Protein AF-A0A328YQZ5-F1 (afdb_monomer)

Solvent-accessible surface area (backbone atoms only — not comparable to full-atom values): 7009 Å² total; per-residue (Å²): 115,68,71,62,52,53,52,50,53,52,54,51,49,52,54,51,31,54,48,53,46,49,50,40,70,73,38,99,55,93,64,64,61,44,72,32,61,34,32,66,46,30,35,51,40,53,74,72,64,51,73,27,32,31,34,42,49,56,54,34,19,50,75,72,74,40,57,75,71,78,66,54,48,69,66,59,53,47,54,39,48,48,43,23,50,78,44,43,94,52,30,73,49,68,57,58,85,86,39,90,65,57,72,68,66,60,56,54,74,77,45,101,80,65,93,59,88,78,78,130

Nearest PDB structures (foldseek):
  1m1b-assembly1_A  TM=9.865E-01  e=1.626E-09  Mytilus edulis
  1s2v-assembly1_A  TM=9.873E-01  e=1.840E-09  Mytilus edulis
  1s2v-assembly1_B  TM=9.874E-01  e=2.215E-09  Mytilus edulis
  1s2v-assembly1_D  TM=9.863E-01  e=4.108E-09  Mytilus edulis
  1s2u-assembly1_A  TM=9.860E-01  e=5.596E-09  Mytilus edulis

Mean predicted aligned error: 7.91 Å

pLDDT: mean 83.71, std 20.95, range [24.44, 98.56]

Organism: NCBI:txid78229

Structure (mmCIF, N/CA/C/O backbone):
data_AF-A0A328YQZ5-F1
#
_entry.id   AF-A0A328YQZ5-F1
#
loop_
_atom_site.group_PDB
_atom_site.id
_atom_site.type_symbol
_atom_site.label_atom_id
_atom_site.label_alt_id
_atom_site.label_comp_id
_atom_site.label_asym_id
_atom_site.label_entity_id
_atom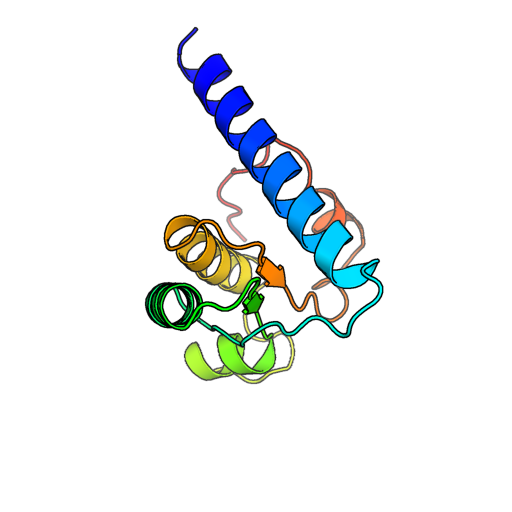_site.label_seq_id
_atom_site.pdbx_PDB_ins_code
_atom_site.Cartn_x
_atom_site.Cartn_y
_atom_site.Cartn_z
_atom_site.occupancy
_atom_site.B_iso_or_equiv
_atom_site.auth_seq_id
_atom_site.auth_comp_id
_atom_site.auth_asym_id
_atom_site.auth_atom_id
_atom_site.pdbx_PDB_model_num
ATOM 1 N N . MET A 1 1 ? -19.096 20.264 -17.449 1.00 63.31 1 MET A N 1
ATOM 2 C CA . MET A 1 1 ? -19.675 20.301 -16.087 1.00 63.31 1 MET A CA 1
ATOM 3 C C . MET A 1 1 ? -19.490 18.964 -15.360 1.00 63.31 1 ME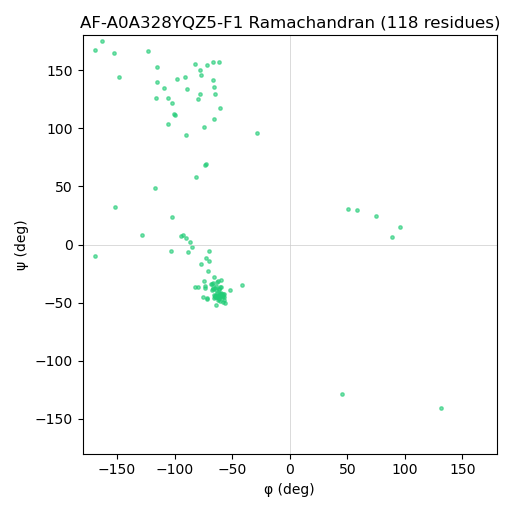T A C 1
ATOM 5 O O . MET A 1 1 ? -18.968 18.987 -14.258 1.00 63.31 1 MET A O 1
ATOM 9 N N . THR A 1 2 ? -19.781 17.812 -15.982 1.00 74.19 2 THR A N 1
ATOM 10 C CA . THR A 1 2 ? -19.610 16.455 -15.402 1.00 74.19 2 THR A CA 1
ATOM 11 C C . THR A 1 2 ? -18.184 16.122 -14.935 1.00 74.19 2 THR A C 1
ATOM 13 O O . THR A 1 2 ? -17.998 15.743 -13.786 1.00 74.19 2 THR A O 1
ATOM 16 N N . LEU A 1 3 ? -17.163 16.385 -15.761 1.00 73.75 3 LEU A N 1
ATOM 17 C CA . LEU A 1 3 ? -15.755 16.097 -15.422 1.00 73.75 3 LEU A CA 1
ATOM 18 C C . LEU A 1 3 ? -15.248 16.831 -14.168 1.00 73.75 3 LEU A C 1
ATOM 20 O O . LEU A 1 3 ? -14.371 16.343 -13.462 1.00 73.75 3 LEU A O 1
ATOM 24 N N . ALA A 1 4 ? -15.787 18.021 -13.885 1.00 74.69 4 ALA A N 1
ATOM 25 C CA . ALA A 1 4 ? -15.412 18.783 -12.696 1.00 74.69 4 ALA A CA 1
ATOM 26 C C . ALA A 1 4 ? -16.024 18.186 -11.417 1.00 74.69 4 ALA A C 1
ATOM 28 O O . ALA A 1 4 ? -15.418 18.265 -10.353 1.00 74.69 4 ALA A O 1
ATOM 29 N N . ILE A 1 5 ? -17.206 17.569 -11.525 1.00 77.06 5 ILE A N 1
ATOM 30 C CA . ILE A 1 5 ? -17.881 16.899 -10.408 1.00 77.06 5 ILE A CA 1
ATOM 31 C C . ILE A 1 5 ? -17.141 15.606 -10.051 1.00 77.06 5 ILE A C 1
ATOM 33 O O . ILE A 1 5 ? -16.847 15.388 -8.880 1.00 77.06 5 ILE A O 1
ATOM 37 N N . GLU A 1 6 ? -16.775 14.795 -11.047 1.00 75.69 6 GLU A N 1
ATOM 38 C CA . GLU A 1 6 ? -16.014 13.552 -10.842 1.00 75.69 6 GLU A CA 1
ATOM 39 C C . GLU A 1 6 ? -14.643 13.817 -10.213 1.00 75.69 6 GLU A C 1
ATOM 41 O O . GLU A 1 6 ? -14.279 13.172 -9.232 1.00 75.69 6 GLU A O 1
ATOM 46 N N . ARG A 1 7 ? -13.917 14.834 -10.698 1.00 75.62 7 ARG A N 1
ATOM 47 C CA . ARG A 1 7 ? -12.648 15.262 -10.087 1.00 75.62 7 ARG A CA 1
ATOM 48 C C . ARG A 1 7 ? -12.812 15.664 -8.622 1.00 75.62 7 ARG A C 1
ATOM 50 O O . ARG A 1 7 ? -11.993 15.284 -7.795 1.00 75.62 7 ARG A O 1
ATOM 57 N N . ASN A 1 8 ? -13.873 16.398 -8.291 1.00 81.69 8 ASN A N 1
ATOM 58 C CA . ASN A 1 8 ? -14.149 16.808 -6.912 1.00 81.69 8 ASN A CA 1
ATOM 59 C C . ASN A 1 8 ? -14.492 15.599 -6.022 1.00 81.69 8 ASN A C 1
ATOM 61 O O . ASN A 1 8 ? -14.046 15.524 -4.881 1.00 81.69 8 ASN A O 1
ATOM 65 N N . ALA A 1 9 ? -15.239 14.625 -6.546 1.00 80.38 9 ALA A N 1
ATOM 66 C CA . ALA A 1 9 ? -15.570 13.398 -5.825 1.00 80.38 9 ALA A CA 1
ATOM 67 C C . ALA A 1 9 ? -14.328 12.537 -5.527 1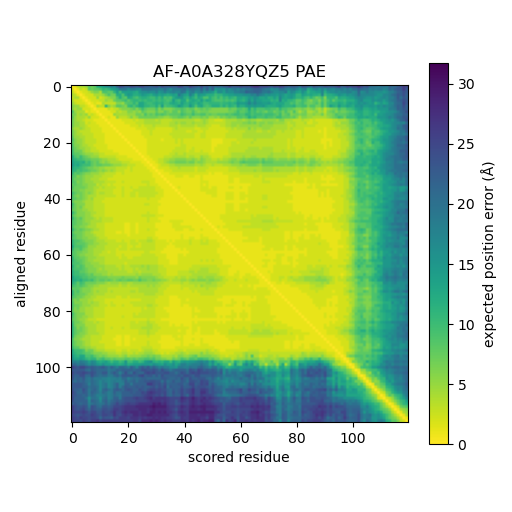.00 80.38 9 ALA A C 1
ATOM 69 O O . ALA A 1 9 ? -14.173 12.084 -4.393 1.00 80.38 9 ALA A O 1
ATOM 70 N N . LEU A 1 10 ? -13.429 12.364 -6.502 1.00 77.50 10 LEU A N 1
ATOM 71 C CA . LEU A 1 10 ? -12.155 11.655 -6.320 1.00 77.50 10 LEU A CA 1
ATOM 72 C C . LEU A 1 10 ? -11.257 12.361 -5.303 1.00 77.50 10 LEU A C 1
ATOM 74 O O . LEU A 1 10 ? -10.812 11.747 -4.341 1.00 77.50 10 LEU A O 1
ATOM 78 N N . GLN A 1 11 ? -11.092 13.676 -5.438 1.00 81.50 11 GLN A N 1
ATOM 79 C CA . GLN A 1 11 ? -10.259 14.448 -4.520 1.00 81.50 11 GLN A CA 1
ATOM 80 C C . GLN A 1 11 ? -10.782 14.383 -3.072 1.00 81.50 11 GLN A C 1
ATOM 82 O O . GLN A 1 11 ? -10.007 14.211 -2.134 1.00 81.50 11 GLN A O 1
ATOM 87 N N . ARG A 1 12 ? -12.110 14.411 -2.881 1.00 86.88 12 ARG A N 1
ATOM 88 C CA . ARG A 1 12 ? -12.734 14.187 -1.566 1.00 86.88 12 ARG A CA 1
ATOM 89 C C . ARG A 1 12 ? -12.499 12.778 -1.027 1.00 86.88 12 ARG A C 1
ATOM 91 O O . ARG A 1 12 ? -12.306 12.621 0.177 1.00 86.88 12 ARG A O 1
ATOM 98 N N . ARG A 1 13 ? -12.542 11.747 -1.877 1.00 88.06 13 ARG A N 1
ATOM 99 C CA . ARG A 1 13 ? -12.238 10.365 -1.473 1.00 88.06 13 ARG A CA 1
ATOM 100 C C . ARG A 1 13 ? -10.807 10.275 -0.952 1.00 88.06 13 ARG A C 1
ATOM 102 O O . ARG A 1 13 ? -10.613 9.770 0.153 1.00 88.06 13 ARG A O 1
ATOM 109 N N . ASP A 1 14 ? -9.843 10.815 -1.688 1.00 88.00 14 ASP A N 1
ATOM 110 C CA . ASP A 1 14 ? -8.425 10.768 -1.320 1.00 88.00 14 ASP A CA 1
ATOM 111 C C . ASP A 1 14 ? -8.164 11.489 0.008 1.00 88.00 14 ASP A C 1
ATOM 113 O O . ASP A 1 14 ? -7.478 10.962 0.886 1.00 88.00 14 ASP A O 1
ATOM 117 N N . GLU A 1 15 ? -8.790 12.649 0.223 1.00 90.44 15 GLU A N 1
ATOM 118 C CA . GLU A 1 15 ? -8.730 13.378 1.496 1.00 90.44 15 GLU A CA 1
ATOM 119 C C . GLU A 1 15 ? -9.273 12.549 2.671 1.00 90.44 15 GLU A C 1
ATOM 121 O O . GLU A 1 15 ? -8.662 12.514 3.748 1.00 90.44 15 GLU A O 1
ATOM 126 N N . VAL A 1 16 ? -10.393 11.846 2.469 1.00 93.88 16 VAL A N 1
ATOM 127 C CA . VAL A 1 16 ? -10.992 10.958 3.475 1.00 93.88 16 VAL A CA 1
ATOM 128 C C . VAL A 1 16 ? -10.079 9.769 3.771 1.00 93.88 16 VAL A C 1
ATOM 130 O O . VAL A 1 16 ? -9.858 9.456 4.943 1.00 93.88 16 VAL A O 1
ATOM 133 N N . LEU A 1 17 ? -9.522 9.115 2.750 1.00 93.50 17 LEU A N 1
ATOM 134 C CA . LEU A 1 17 ? -8.608 7.981 2.925 1.00 93.50 17 LEU A CA 1
ATOM 135 C C . LEU A 1 17 ? -7.321 8.409 3.638 1.00 93.50 17 LEU A C 1
ATOM 137 O O . LEU A 1 17 ? -6.924 7.782 4.621 1.00 93.50 17 LEU A O 1
ATOM 141 N N . ALA A 1 18 ? -6.726 9.531 3.237 1.00 93.44 18 ALA A N 1
ATOM 142 C CA . ALA A 1 18 ? -5.561 10.093 3.909 1.00 93.44 18 ALA A CA 1
ATOM 143 C C . ALA A 1 18 ? -5.864 10.450 5.376 1.00 93.44 18 ALA A C 1
ATOM 145 O O . ALA A 1 18 ? -5.021 10.259 6.253 1.00 93.44 18 ALA A O 1
ATOM 146 N N . SER A 1 19 ? -7.076 10.933 5.672 1.00 95.62 19 SER A N 1
ATOM 147 C CA . SER A 1 19 ? -7.519 11.198 7.045 1.00 95.62 19 SER A CA 1
ATOM 148 C C . SER A 1 19 ? -7.642 9.917 7.875 1.00 95.62 19 SER A C 1
ATOM 150 O O . SER A 1 19 ? -7.154 9.875 9.004 1.00 95.62 19 SER A O 1
ATOM 152 N N . LYS A 1 20 ? -8.210 8.842 7.307 1.00 95.50 20 LYS A N 1
ATOM 153 C CA . LYS A 1 20 ? -8.265 7.520 7.956 1.00 95.50 20 LYS A CA 1
ATOM 154 C C . LYS A 1 20 ? -6.865 7.001 8.282 1.00 95.50 20 LYS A C 1
ATOM 156 O O . LYS A 1 20 ? -6.640 6.543 9.397 1.00 95.50 20 LYS A O 1
ATOM 161 N N . LEU A 1 21 ? -5.920 7.114 7.346 1.00 95.81 21 LEU A N 1
ATOM 162 C CA . LEU A 1 21 ? -4.536 6.697 7.578 1.00 95.81 21 LEU A CA 1
ATOM 163 C C . LEU A 1 21 ? -3.873 7.516 8.691 1.00 95.81 21 LEU A C 1
ATOM 165 O O . LEU A 1 21 ? -3.269 6.945 9.594 1.00 95.81 21 LEU A O 1
ATOM 169 N N . ARG A 1 22 ? -4.035 8.846 8.677 1.00 95.62 22 ARG A N 1
ATOM 170 C CA . ARG A 1 22 ? -3.547 9.716 9.760 1.00 95.62 22 ARG A CA 1
ATOM 171 C C . ARG A 1 22 ? -4.121 9.310 11.114 1.00 95.62 22 ARG A C 1
ATOM 173 O O . ARG A 1 22 ? -3.375 9.240 12.082 1.00 95.62 22 ARG A O 1
ATOM 180 N N . ALA A 1 23 ? -5.412 8.992 11.179 1.00 95.69 23 ALA A N 1
ATOM 181 C CA . ALA A 1 23 ? -6.045 8.527 12.409 1.00 95.69 23 ALA A CA 1
ATOM 182 C C . ALA A 1 23 ? -5.481 7.179 12.897 1.00 95.69 23 ALA A C 1
ATOM 184 O O . ALA A 1 23 ? -5.335 6.996 14.102 1.00 95.69 23 ALA A O 1
ATOM 185 N N . LEU A 1 24 ? -5.130 6.260 11.988 1.00 95.06 24 LEU A N 1
ATOM 186 C CA . LEU A 1 24 ? -4.474 4.993 12.342 1.00 95.06 24 LEU A CA 1
ATOM 187 C C . LEU A 1 24 ? -3.057 5.203 12.889 1.00 95.06 24 LEU A C 1
ATOM 189 O O . LEU A 1 24 ? -2.669 4.519 13.829 1.00 95.06 24 LEU A O 1
ATOM 193 N N . ILE A 1 25 ? -2.296 6.142 12.320 1.00 94.94 25 ILE A N 1
ATOM 194 C CA . ILE A 1 25 ? -0.910 6.426 12.727 1.00 94.94 25 ILE A CA 1
ATOM 195 C C . ILE A 1 25 ? -0.861 7.206 14.045 1.00 94.94 25 ILE A C 1
ATOM 197 O O . ILE A 1 25 ? -0.059 6.900 14.920 1.00 94.94 25 ILE A O 1
ATOM 201 N N . SER A 1 26 ? -1.698 8.234 14.189 1.00 95.88 26 SER A N 1
ATOM 202 C CA . SER A 1 26 ? -1.734 9.101 15.375 1.00 95.88 26 SER A CA 1
ATOM 203 C C . SER A 1 26 ? -2.640 8.568 16.489 1.00 95.88 26 SER A C 1
ATOM 205 O O . SER A 1 26 ? -2.821 9.238 17.507 1.00 95.88 26 SER A O 1
ATOM 207 N N . GLY A 1 27 ? -3.249 7.399 16.288 1.00 94.25 27 GLY A N 1
ATOM 208 C CA . GLY A 1 27 ? -4.138 6.774 17.253 1.00 94.25 27 GLY A CA 1
ATOM 209 C C . GLY A 1 27 ? -3.406 6.336 18.529 1.00 94.25 27 GLY A C 1
ATOM 210 O O . GLY A 1 27 ? -2.201 6.096 18.516 1.00 94.25 27 GLY A O 1
ATOM 211 N N . PRO A 1 28 ? -4.129 6.188 19.652 1.00 94.06 28 PRO A N 1
ATOM 212 C CA . PRO A 1 28 ? -3.536 5.780 20.928 1.00 94.06 28 PRO A CA 1
ATOM 213 C C . PRO A 1 28 ? -3.136 4.295 20.974 1.00 94.06 28 PRO A C 1
ATOM 215 O O . PRO A 1 28 ? -2.478 3.867 21.918 1.00 94.06 28 PRO A O 1
ATOM 218 N N . GLN A 1 29 ? -3.574 3.498 19.997 1.00 94.69 29 GLN A N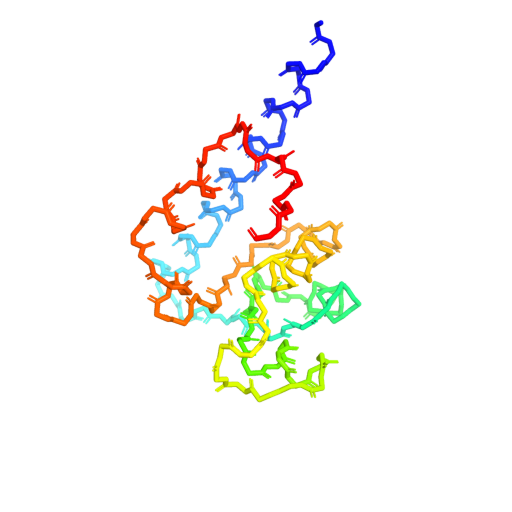 1
ATOM 219 C CA . GLN A 1 29 ? -3.315 2.063 19.901 1.00 94.69 29 GLN A CA 1
ATOM 220 C C . GLN A 1 29 ? -2.465 1.769 18.667 1.00 94.69 29 GLN A C 1
ATOM 222 O O . GLN A 1 29 ? -2.551 2.478 17.667 1.00 94.69 29 GLN A O 1
ATOM 227 N N . THR A 1 30 ? -1.688 0.687 18.718 1.00 94.75 30 THR A N 1
ATOM 228 C CA . THR A 1 30 ? -0.926 0.206 17.563 1.00 94.75 30 THR A CA 1
ATOM 229 C C . THR A 1 30 ? -1.868 -0.152 16.412 1.00 94.75 30 THR A C 1
ATOM 231 O O . THR A 1 30 ? -2.696 -1.054 16.533 1.00 94.75 30 THR A O 1
ATOM 234 N N . GLY A 1 31 ? -1.737 0.561 15.293 1.00 93.00 31 GLY A N 1
ATOM 235 C CA . GLY A 1 31 ? -2.430 0.241 14.050 1.00 93.00 31 GLY A CA 1
ATOM 236 C C . GLY A 1 31 ? -1.770 -0.928 13.318 1.00 93.00 31 GLY A C 1
ATOM 237 O O . GLY A 1 31 ? -0.550 -1.069 13.330 1.00 93.00 31 GLY A O 1
ATOM 238 N N . PHE A 1 32 ? -2.584 -1.742 12.645 1.00 95.88 32 PHE A N 1
ATOM 239 C CA . PHE A 1 32 ? -2.117 -2.837 11.797 1.00 95.88 32 PHE A CA 1
ATOM 240 C C . PHE A 1 32 ? -2.506 -2.570 10.345 1.00 95.88 32 PHE A C 1
ATOM 242 O O . PHE A 1 32 ? -3.681 -2.347 10.040 1.00 95.88 32 PHE A O 1
ATOM 249 N N . LEU A 1 33 ? -1.512 -2.618 9.463 1.00 97.31 33 LEU A N 1
ATOM 250 C CA . LEU A 1 33 ? -1.692 -2.632 8.017 1.00 97.31 33 LEU A CA 1
ATOM 251 C C . LEU A 1 33 ? -1.333 -4.029 7.521 1.00 97.31 33 LEU A C 1
ATOM 253 O O . LEU A 1 33 ? -0.323 -4.586 7.950 1.00 97.31 33 LEU A O 1
ATOM 257 N N . MET A 1 34 ? -2.161 -4.593 6.647 1.00 98.19 34 MET A N 1
ATOM 258 C CA . MET A 1 34 ? -1.861 -5.877 6.017 1.00 98.19 34 MET A CA 1
ATOM 259 C C . MET A 1 34 ? -1.275 -5.645 4.631 1.00 98.19 34 MET A C 1
ATOM 261 O O . MET A 1 34 ? -1.683 -4.724 3.921 1.00 98.19 34 MET A O 1
ATOM 265 N N . GLU A 1 35 ? -0.305 -6.474 4.271 1.00 97.94 35 GLU A N 1
ATOM 266 C CA . GLU A 1 35 ? 0.343 -6.415 2.969 1.00 97.94 35 GLU A CA 1
ATOM 267 C C . GLU A 1 35 ? -0.632 -6.795 1.844 1.00 97.94 35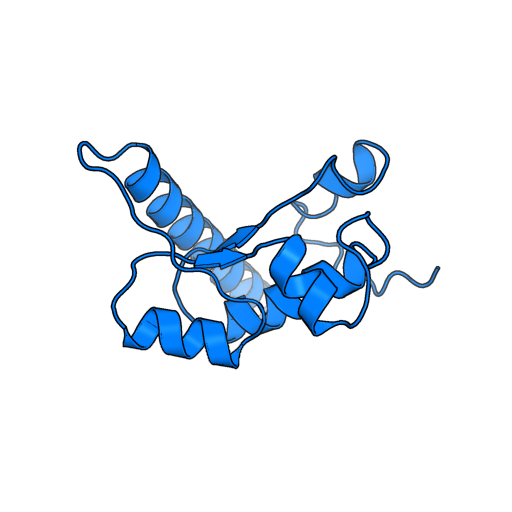 GLU A C 1
ATOM 269 O O . GLU A 1 35 ? -1.477 -7.679 2.004 1.00 97.94 35 GLU A O 1
ATOM 274 N N . ALA A 1 36 ? -0.521 -6.099 0.714 1.00 98.38 36 ALA A N 1
ATOM 275 C CA . ALA A 1 36 ? -1.113 -6.507 -0.551 1.00 98.38 36 ALA A CA 1
ATOM 276 C C . ALA A 1 36 ? -0.241 -6.028 -1.724 1.00 98.38 36 ALA A C 1
ATOM 278 O O . ALA A 1 36 ? 0.299 -4.922 -1.698 1.00 98.38 36 ALA A O 1
ATOM 279 N N . HIS A 1 37 ? -0.177 -6.844 -2.776 1.00 97.69 37 HIS A N 1
ATOM 280 C CA . HIS A 1 37 ? 0.677 -6.644 -3.955 1.00 97.69 37 HIS A CA 1
ATOM 281 C C . HIS A 1 37 ? -0.102 -6.729 -5.282 1.00 97.69 37 HIS A C 1
ATOM 283 O O . HIS A 1 37 ? 0.491 -6.755 -6.355 1.00 97.69 37 HIS A O 1
ATOM 289 N N . ASN A 1 38 ? -1.438 -6.802 -5.229 1.00 97.81 38 ASN A N 1
ATOM 290 C CA . ASN A 1 38 ? -2.358 -6.636 -6.359 1.00 97.81 38 ASN A CA 1
ATOM 291 C C . ASN A 1 38 ? -3.803 -6.373 -5.873 1.00 97.81 38 ASN A C 1
ATOM 293 O O . ASN A 1 38 ? -4.105 -6.434 -4.676 1.00 97.81 38 ASN A O 1
ATOM 297 N N . GLY A 1 39 ? -4.723 -6.104 -6.808 1.00 97.75 39 GLY A N 1
ATOM 298 C CA . GLY A 1 39 ? -6.131 -5.824 -6.493 1.00 97.75 39 GLY A CA 1
ATOM 299 C C . GLY A 1 39 ? -6.882 -6.975 -5.808 1.00 97.75 39 GLY A C 1
ATOM 300 O O . GLY A 1 39 ? -7.756 -6.739 -4.976 1.00 97.75 39 GLY A O 1
ATOM 301 N N . LEU A 1 40 ? -6.527 -8.233 -6.090 1.00 98.25 40 LEU A N 1
ATOM 302 C CA . LEU A 1 40 ? -7.164 -9.377 -5.433 1.00 98.25 40 LEU A CA 1
ATOM 303 C C . LEU A 1 40 ? -6.719 -9.492 -3.971 1.00 98.25 40 LEU A C 1
ATOM 305 O O . LEU A 1 40 ? -7.563 -9.621 -3.086 1.00 98.25 40 LEU A O 1
ATOM 309 N N . SER A 1 41 ? -5.416 -9.391 -3.696 1.00 98.31 41 SER A N 1
ATOM 310 C CA . SER A 1 41 ? -4.913 -9.388 -2.320 1.00 98.31 41 SER A CA 1
ATOM 311 C C . SER A 1 41 ? -5.472 -8.203 -1.532 1.00 98.31 41 SER A C 1
ATOM 313 O O . SER A 1 41 ? -5.861 -8.373 -0.384 1.00 98.31 41 SER A O 1
ATOM 315 N N . ALA A 1 42 ? -5.616 -7.026 -2.151 1.00 98.50 42 ALA A N 1
ATOM 316 C CA . ALA A 1 42 ? -6.225 -5.864 -1.504 1.00 98.50 42 ALA A CA 1
ATOM 317 C C . ALA A 1 42 ? -7.691 -6.120 -1.103 1.00 98.50 42 ALA A C 1
ATOM 319 O O . ALA A 1 42 ? -8.074 -5.841 0.036 1.00 98.50 42 ALA A O 1
ATOM 320 N N . ARG A 1 43 ? -8.503 -6.726 -1.984 1.00 98.44 43 ARG A N 1
ATOM 321 C CA . ARG A 1 43 ? -9.872 -7.164 -1.643 1.00 98.44 43 ARG A CA 1
ATOM 322 C C . ARG A 1 43 ? -9.888 -8.122 -0.455 1.00 98.44 43 ARG A C 1
ATOM 324 O O . ARG A 1 43 ? -10.668 -7.909 0.469 1.00 98.44 43 ARG A O 1
ATOM 331 N N . ILE A 1 44 ? -8.990 -9.107 -0.440 1.00 98.56 44 ILE A N 1
ATOM 332 C CA . ILE A 1 44 ? -8.861 -10.060 0.673 1.00 98.56 44 ILE A CA 1
ATOM 333 C C . ILE A 1 44 ? -8.525 -9.330 1.980 1.00 98.56 44 ILE A C 1
ATOM 335 O O . ILE A 1 44 ? -9.126 -9.620 3.012 1.00 98.56 44 ILE A O 1
ATOM 339 N N . VAL A 1 45 ? -7.621 -8.346 1.952 1.00 98.50 45 VAL A N 1
ATOM 340 C CA . VAL A 1 45 ? -7.296 -7.520 3.127 1.00 98.50 45 VAL A CA 1
ATOM 341 C C . VAL A 1 45 ? -8.535 -6.801 3.670 1.00 98.50 45 VAL A C 1
ATOM 343 O O . VAL A 1 45 ? -8.762 -6.792 4.884 1.00 98.50 45 VAL A O 1
ATOM 346 N N . ALA A 1 46 ? -9.350 -6.222 2.786 1.00 98.12 46 ALA A N 1
ATOM 347 C CA . ALA A 1 46 ? -10.586 -5.550 3.174 1.00 98.12 46 ALA A CA 1
ATOM 348 C C . ALA A 1 46 ? -11.615 -6.516 3.777 1.00 98.12 46 ALA A C 1
ATOM 350 O O . ALA A 1 46 ? -12.192 -6.217 4.824 1.00 98.12 46 ALA A O 1
ATOM 351 N N . GLU A 1 47 ? -11.808 -7.685 3.167 1.00 98.38 47 GLU A N 1
ATOM 352 C CA . GLU A 1 47 ? -12.722 -8.725 3.658 1.00 98.38 47 GLU A CA 1
ATOM 353 C C . GLU A 1 47 ? -12.262 -9.330 4.990 1.00 98.38 47 GLU A C 1
ATOM 355 O O . GLU A 1 47 ? -13.085 -9.618 5.857 1.00 98.38 47 GLU A O 1
ATOM 360 N N . ALA A 1 48 ? -10.949 -9.434 5.208 1.00 98.31 48 ALA A N 1
ATOM 361 C CA . ALA A 1 48 ? -10.358 -9.847 6.480 1.00 98.31 48 ALA A CA 1
ATOM 362 C C . ALA A 1 48 ? -10.516 -8.795 7.600 1.00 98.31 48 ALA A C 1
ATOM 364 O O . ALA A 1 48 ? -10.181 -9.060 8.755 1.00 98.31 48 ALA A O 1
ATOM 365 N N . GLY A 1 49 ? -11.041 -7.604 7.292 1.00 97.75 49 GLY A N 1
ATOM 366 C CA . GLY A 1 49 ? -11.429 -6.594 8.278 1.00 97.75 49 GLY A CA 1
ATOM 367 C C . GLY A 1 49 ? -10.327 -5.615 8.690 1.00 97.75 49 GLY A C 1
ATOM 368 O O . GLY A 1 49 ? -10.568 -4.784 9.582 1.00 97.75 49 GLY A O 1
ATOM 369 N N . PHE A 1 50 ? -9.159 -5.659 8.039 1.00 98.25 50 PHE A N 1
ATOM 370 C CA . PHE A 1 50 ? -8.075 -4.696 8.252 1.00 98.25 50 PHE A CA 1
ATOM 371 C C . PHE A 1 50 ? -8.510 -3.272 7.907 1.00 98.25 50 PHE A C 1
ATOM 373 O O . PHE A 1 50 ? -9.469 -3.034 7.172 1.00 98.25 50 PHE A O 1
ATOM 380 N N . LYS A 1 51 ? -7.810 -2.295 8.491 1.00 97.38 51 LYS A N 1
ATOM 381 C CA . LYS A 1 51 ? -8.166 -0.872 8.369 1.00 97.38 51 LYS A CA 1
ATOM 382 C C . LYS A 1 51 ? -7.291 -0.100 7.392 1.00 97.38 51 LYS A C 1
ATOM 384 O O . LYS A 1 51 ? -7.598 1.052 7.107 1.00 97.38 51 LYS A O 1
ATOM 389 N N . GLY A 1 52 ? -6.257 -0.734 6.855 1.00 97.38 52 GLY A N 1
ATOM 390 C CA . GLY A 1 52 ? -5.404 -0.170 5.825 1.00 97.38 52 GLY A CA 1
ATOM 391 C C . GLY A 1 52 ? -4.477 -1.225 5.238 1.00 97.38 52 GLY A C 1
ATOM 392 O O . GLY A 1 52 ? -4.350 -2.332 5.770 1.00 9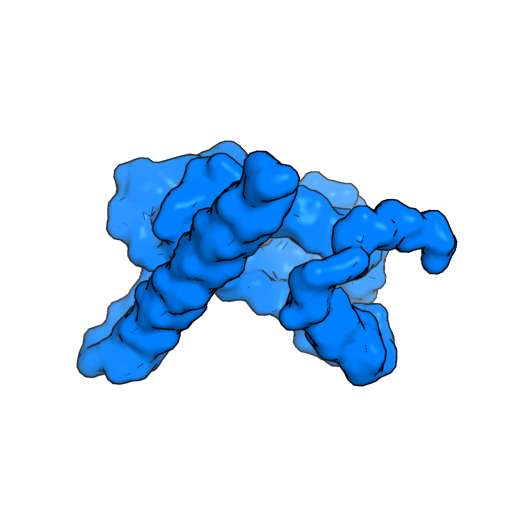7.38 52 GLY A O 1
ATOM 393 N N . ILE A 1 53 ? -3.858 -0.856 4.127 1.00 98.50 53 ILE A N 1
ATOM 394 C CA . ILE A 1 53 ? -3.003 -1.720 3.324 1.00 98.50 53 ILE A CA 1
ATOM 395 C C . ILE A 1 53 ? -1.573 -1.183 3.353 1.00 98.50 53 ILE A C 1
ATOM 397 O O . ILE A 1 53 ? -1.357 0.025 3.257 1.00 98.50 53 ILE A O 1
ATOM 401 N N . TRP A 1 54 ? -0.607 -2.090 3.453 1.00 98.06 54 TRP A N 1
ATOM 402 C CA . TRP A 1 54 ? 0.801 -1.830 3.177 1.00 98.06 54 TRP A CA 1
ATOM 403 C C . TRP A 1 54 ? 1.134 -2.349 1.774 1.00 98.06 54 TRP A C 1
ATOM 405 O O . TRP A 1 54 ? 1.102 -3.553 1.532 1.00 98.06 54 TRP A O 1
ATOM 415 N N . ALA A 1 55 ? 1.421 -1.450 0.837 1.00 97.44 55 ALA A N 1
ATOM 416 C CA . ALA A 1 55 ? 1.867 -1.812 -0.503 1.00 97.44 55 ALA A CA 1
ATOM 417 C C . ALA A 1 55 ? 3.398 -1.909 -0.498 1.00 97.44 55 ALA A C 1
ATOM 419 O O . ALA A 1 55 ? 4.094 -0.902 -0.603 1.00 97.44 55 ALA A O 1
ATOM 420 N N . SER A 1 56 ? 3.906 -3.126 -0.303 1.00 96.38 56 SER A N 1
ATOM 421 C CA . SER A 1 56 ? 5.333 -3.416 -0.133 1.00 96.38 56 SER A CA 1
ATOM 422 C C . SER A 1 56 ? 6.088 -3.409 -1.465 1.00 96.38 56 SER A C 1
ATOM 424 O O . SER A 1 56 ? 5.705 -4.148 -2.375 1.00 96.38 56 SER A O 1
ATOM 426 N N . GLY A 1 57 ? 7.210 -2.682 -1.549 1.00 94.50 57 GLY A N 1
ATOM 427 C CA . GLY A 1 57 ? 8.092 -2.682 -2.726 1.00 94.50 57 GLY A CA 1
ATOM 428 C C . GLY A 1 57 ? 8.627 -4.081 -3.037 1.00 94.50 57 GLY A C 1
ATOM 429 O O . GLY A 1 57 ? 8.515 -4.558 -4.169 1.00 94.50 57 GLY A O 1
ATOM 430 N N . LEU A 1 58 ? 9.050 -4.809 -1.999 1.00 96.44 58 LEU A N 1
ATOM 431 C CA . LEU A 1 58 ? 9.467 -6.210 -2.089 1.00 96.44 58 LEU A CA 1
ATOM 432 C C . LEU A 1 58 ? 8.394 -7.127 -2.689 1.00 96.44 58 LEU A C 1
ATOM 434 O O . LEU A 1 58 ? 8.677 -7.913 -3.590 1.00 96.44 58 LEU A O 1
ATOM 438 N N . SER A 1 59 ? 7.160 -7.062 -2.188 1.00 97.75 59 SER A N 1
ATOM 439 C CA . SER A 1 59 ? 6.107 -7.994 -2.623 1.00 97.75 59 SER A CA 1
ATOM 440 C C . SER A 1 59 ? 5.609 -7.659 -4.029 1.00 97.75 59 SER A C 1
ATOM 442 O O . SER A 1 59 ? 5.387 -8.558 -4.843 1.00 97.75 59 SER A O 1
ATOM 444 N N . ILE A 1 60 ? 5.510 -6.367 -4.353 1.00 97.19 60 ILE A N 1
ATOM 445 C CA . ILE A 1 60 ? 5.166 -5.896 -5.697 1.00 97.19 60 ILE A CA 1
ATOM 446 C C . ILE A 1 60 ? 6.255 -6.305 -6.696 1.00 97.19 60 ILE A C 1
ATOM 448 O O . ILE A 1 60 ? 5.938 -6.951 -7.695 1.00 97.19 60 ILE A O 1
ATOM 452 N N . SER A 1 61 ? 7.529 -6.009 -6.425 1.00 96.25 61 SER A N 1
ATOM 453 C CA . SER A 1 61 ? 8.646 -6.373 -7.312 1.00 96.25 61 SER A CA 1
ATOM 454 C C . SER A 1 61 ? 8.744 -7.886 -7.526 1.00 96.25 61 SER A C 1
ATOM 456 O O . SER A 1 61 ? 8.824 -8.337 -8.672 1.00 96.25 61 SER A O 1
ATOM 458 N N . ALA A 1 62 ? 8.610 -8.678 -6.459 1.00 97.56 62 ALA A N 1
ATOM 459 C CA . ALA A 1 62 ? 8.575 -10.134 -6.546 1.00 97.56 62 ALA A CA 1
ATOM 460 C C . ALA A 1 62 ? 7.409 -10.635 -7.415 1.00 97.56 62 ALA A C 1
ATOM 462 O O . ALA A 1 62 ? 7.604 -11.525 -8.245 1.00 97.56 62 ALA A O 1
ATOM 463 N N . SER A 1 63 ? 6.215 -10.043 -7.285 1.00 97.44 63 SER A N 1
ATOM 464 C CA . SER A 1 63 ? 5.053 -10.401 -8.113 1.00 97.44 63 SER A CA 1
ATOM 465 C C . SER A 1 63 ? 5.241 -10.066 -9.599 1.00 97.44 63 SER A C 1
ATOM 467 O O . SER A 1 63 ? 4.695 -10.753 -10.461 1.00 97.44 63 SER A O 1
ATOM 469 N N . LEU A 1 64 ? 6.060 -9.052 -9.901 1.00 96.50 64 LEU A N 1
ATOM 470 C CA . LEU A 1 64 ? 6.449 -8.656 -11.256 1.00 96.50 64 LEU A CA 1
ATOM 471 C C . LEU A 1 64 ? 7.649 -9.455 -11.795 1.00 96.50 64 LEU A C 1
ATOM 473 O O . LEU A 1 64 ? 8.044 -9.263 -12.945 1.00 96.50 64 LEU A O 1
ATOM 477 N N . GLY A 1 65 ? 8.223 -10.359 -10.996 1.00 97.38 65 GLY A N 1
ATOM 478 C CA . GLY A 1 65 ? 9.352 -11.199 -11.394 1.00 97.38 65 GLY A CA 1
ATOM 479 C C . GLY A 1 65 ? 10.693 -10.465 -11.452 1.00 97.38 65 GLY A C 1
ATOM 480 O O . GLY A 1 65 ? 11.588 -10.899 -12.177 1.00 97.38 65 GLY A O 1
ATOM 481 N N . VAL A 1 66 ? 10.840 -9.365 -10.709 1.00 97.06 66 VAL A N 1
ATOM 482 C CA . VAL A 1 66 ? 12.069 -8.556 -10.645 1.00 97.06 66 VAL A CA 1
ATOM 483 C C . VAL A 1 66 ? 12.578 -8.433 -9.211 1.00 97.06 66 VAL A C 1
ATOM 485 O O . VAL A 1 66 ? 11.889 -8.789 -8.254 1.00 97.06 66 VAL A O 1
ATOM 488 N N . ARG A 1 67 ? 13.816 -7.961 -9.045 1.00 94.25 67 ARG A N 1
ATOM 489 C CA . ARG A 1 67 ? 14.412 -7.773 -7.717 1.00 94.25 67 ARG A CA 1
ATOM 490 C C . ARG A 1 67 ? 13.876 -6.510 -7.051 1.00 94.25 67 ARG A C 1
ATOM 492 O O . ARG A 1 67 ? 13.625 -5.503 -7.715 1.00 94.25 67 ARG A O 1
ATOM 499 N N . ASP A 1 68 ? 13.834 -6.545 -5.725 1.00 93.25 68 ASP A N 1
ATOM 500 C CA . ASP A 1 68 ? 1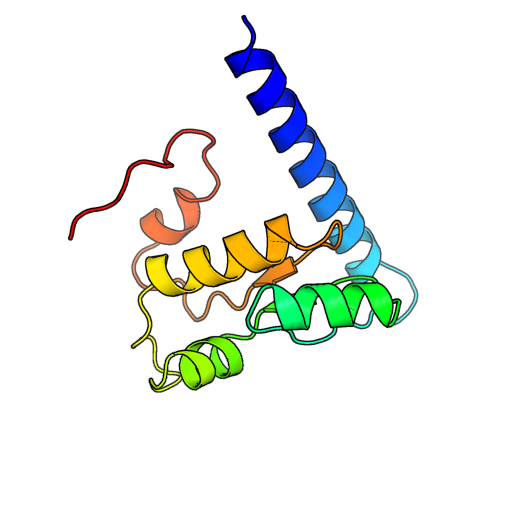3.581 -5.384 -4.871 1.00 93.25 68 ASP A CA 1
ATOM 501 C C . ASP A 1 68 ? 14.804 -4.449 -4.844 1.00 93.25 68 ASP A C 1
ATOM 503 O O . ASP A 1 68 ? 15.607 -4.428 -3.912 1.00 93.25 68 ASP A O 1
ATOM 507 N N . ALA A 1 69 ? 15.051 -3.801 -5.982 1.00 90.12 69 ALA A N 1
ATOM 508 C CA . ALA A 1 69 ? 16.238 -2.992 -6.247 1.00 90.12 69 ALA A CA 1
ATOM 509 C C . ALA A 1 69 ? 15.950 -1.865 -7.259 1.00 90.12 69 ALA A C 1
ATOM 511 O O . ALA A 1 69 ? 16.825 -1.502 -8.046 1.00 90.12 69 ALA A O 1
ATOM 512 N N . ASN A 1 70 ? 14.723 -1.326 -7.260 1.00 86.19 70 ASN A N 1
ATOM 513 C CA . ASN A 1 70 ? 14.224 -0.357 -8.251 1.00 86.19 70 ASN A CA 1
ATOM 514 C C . ASN A 1 70 ? 14.273 -0.861 -9.711 1.00 86.19 70 ASN A C 1
ATOM 516 O O . ASN A 1 70 ? 14.450 -0.075 -10.642 1.00 86.19 70 ASN A O 1
ATOM 520 N N . GLU A 1 71 ? 14.143 -2.174 -9.927 1.00 90.44 71 GLU A N 1
ATOM 521 C CA . GLU A 1 71 ? 14.030 -2.747 -11.277 1.00 90.44 71 GLU A CA 1
ATOM 522 C C . GLU A 1 71 ? 12.619 -2.608 -11.849 1.00 90.44 71 GLU A C 1
ATOM 524 O O . GLU A 1 71 ? 12.458 -2.355 -13.044 1.00 90.44 71 GLU A O 1
ATOM 529 N N . ALA A 1 72 ? 11.598 -2.743 -10.997 1.00 91.25 72 ALA A N 1
ATOM 530 C CA . ALA A 1 72 ? 10.263 -2.276 -11.330 1.00 91.25 72 ALA A CA 1
ATOM 531 C C . ALA A 1 72 ? 10.323 -0.752 -11.456 1.00 91.25 72 ALA A C 1
ATOM 533 O O . ALA A 1 72 ? 10.851 -0.070 -10.583 1.00 91.25 72 ALA A O 1
ATOM 534 N N . SER A 1 73 ? 9.816 -0.200 -12.552 1.00 90.25 73 SER A N 1
ATOM 535 C CA . SER A 1 73 ? 9.722 1.250 -12.694 1.00 90.25 73 SER A CA 1
ATOM 536 C C . SER A 1 73 ? 8.629 1.813 -11.788 1.00 90.25 73 SER A C 1
ATOM 538 O O . SER A 1 73 ? 7.628 1.154 -11.511 1.00 90.25 73 SER A O 1
ATOM 540 N N . TRP A 1 74 ? 8.765 3.085 -11.414 1.00 89.38 74 TRP A N 1
ATOM 541 C CA . TRP A 1 74 ? 7.748 3.794 -10.636 1.00 89.38 74 TRP A CA 1
ATOM 542 C C . TRP A 1 74 ? 6.344 3.706 -11.252 1.00 89.38 74 TRP A C 1
ATOM 544 O O . TRP A 1 74 ? 5.362 3.529 -10.540 1.00 89.38 74 TRP A O 1
ATOM 554 N N . THR A 1 75 ? 6.240 3.784 -12.583 1.00 90.38 75 THR A N 1
ATOM 555 C CA . THR A 1 75 ? 4.960 3.647 -13.290 1.00 90.38 75 THR A CA 1
ATOM 556 C C . THR A 1 75 ? 4.361 2.256 -13.113 1.00 90.38 75 THR A C 1
ATOM 558 O O . THR A 1 75 ? 3.178 2.163 -12.814 1.00 90.38 75 THR A O 1
ATOM 561 N N . GLN A 1 76 ? 5.161 1.190 -13.220 1.00 92.81 76 GLN A N 1
ATOM 562 C CA . GLN A 1 76 ? 4.677 -0.177 -12.990 1.00 92.81 76 GLN A CA 1
ATOM 563 C C . GLN A 1 76 ? 4.197 -0.366 -11.547 1.00 92.81 76 GLN A C 1
ATOM 565 O O . GLN A 1 76 ? 3.146 -0.960 -11.321 1.00 92.81 76 GLN A O 1
ATOM 570 N N . THR A 1 77 ? 4.928 0.179 -10.572 1.00 93.94 77 THR A N 1
ATOM 571 C CA . THR A 1 77 ? 4.511 0.155 -9.164 1.00 93.94 77 THR A CA 1
ATOM 572 C C . THR A 1 77 ? 3.189 0.903 -8.965 1.00 93.94 77 THR A C 1
ATOM 574 O O . THR A 1 77 ? 2.273 0.373 -8.339 1.00 93.94 77 THR A O 1
ATOM 577 N N . LEU A 1 78 ? 3.048 2.106 -9.533 1.00 93.06 78 LEU A N 1
ATOM 578 C CA . LEU A 1 78 ? 1.811 2.885 -9.437 1.00 93.06 78 LEU A CA 1
ATOM 579 C C . LEU A 1 78 ? 0.625 2.210 -10.129 1.00 93.06 78 LEU A C 1
ATOM 581 O O . LEU A 1 78 ? -0.466 2.261 -9.580 1.00 93.06 78 LEU A O 1
ATOM 585 N N . GLU A 1 79 ? 0.822 1.554 -11.273 1.00 94.56 79 GLU A N 1
ATOM 586 C CA . GLU A 1 79 ? -0.239 0.791 -11.946 1.00 94.56 79 GLU A CA 1
ATOM 587 C C . GLU A 1 79 ? -0.783 -0.317 -11.030 1.00 94.56 79 GLU A C 1
ATOM 589 O O . GLU A 1 79 ? -1.995 -0.473 -10.889 1.00 94.56 79 GLU A O 1
ATOM 594 N N . VAL A 1 80 ? 0.094 -1.051 -10.335 1.00 96.69 80 VAL A N 1
ATOM 595 C CA . VAL A 1 80 ? -0.324 -2.070 -9.354 1.00 96.69 80 VAL A CA 1
ATOM 596 C C . VAL A 1 80 ? -1.120 -1.441 -8.208 1.00 96.69 80 VAL A C 1
ATOM 598 O O . VAL A 1 80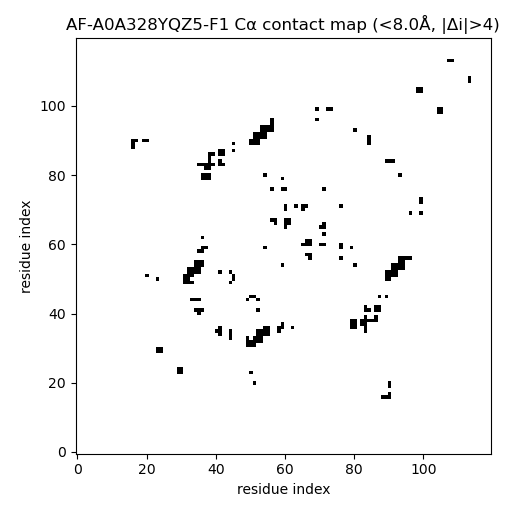 ? -2.180 -1.951 -7.835 1.00 96.69 80 VAL A O 1
ATOM 601 N N . VAL A 1 81 ? -0.638 -0.323 -7.665 1.00 96.19 81 VAL A N 1
ATOM 602 C CA . VAL A 1 81 ? -1.297 0.386 -6.559 1.00 96.19 81 VAL A CA 1
ATOM 603 C C . VAL A 1 81 ? -2.640 0.973 -6.990 1.00 96.19 81 VAL A C 1
ATOM 605 O O . VAL A 1 81 ? -3.593 0.903 -6.220 1.00 96.19 81 VAL A O 1
ATOM 608 N N . GLU A 1 82 ? -2.761 1.481 -8.216 1.00 94.81 82 GLU A N 1
ATOM 609 C CA . GLU A 1 82 ? -4.019 1.976 -8.781 1.00 94.81 82 GLU A CA 1
ATOM 610 C C . GLU A 1 82 ? -5.073 0.861 -8.774 1.00 94.81 82 GLU A C 1
ATOM 612 O O . GLU A 1 82 ? -6.138 1.027 -8.173 1.00 94.81 82 GLU A O 1
ATOM 617 N N . PHE A 1 83 ? -4.729 -0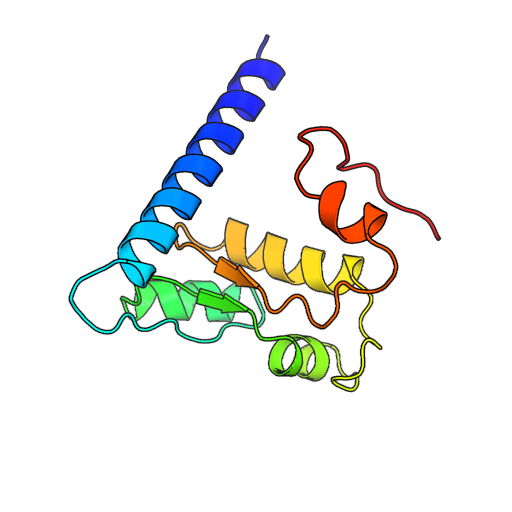.337 -9.267 1.00 96.69 83 PHE A N 1
ATOM 618 C CA . PHE A 1 83 ? -5.619 -1.502 -9.189 1.00 96.69 83 PHE A CA 1
ATOM 619 C C . PHE A 1 83 ? -5.985 -1.888 -7.750 1.00 96.69 83 PHE A C 1
ATOM 621 O O . PHE A 1 83 ? -7.118 -2.299 -7.488 1.00 96.69 83 PHE A O 1
ATOM 628 N N . MET A 1 84 ? -5.060 -1.757 -6.795 1.00 97.69 84 MET A N 1
ATOM 629 C CA . MET A 1 84 ? -5.354 -1.986 -5.377 1.00 97.69 84 MET A CA 1
ATOM 630 C C . MET A 1 84 ? -6.351 -0.958 -4.837 1.00 97.69 84 MET A C 1
ATOM 632 O O . MET A 1 84 ? -7.318 -1.337 -4.168 1.00 97.69 84 MET A O 1
ATOM 636 N N . THR A 1 85 ? -6.161 0.324 -5.152 1.00 94.88 85 THR A N 1
ATOM 637 C CA . THR A 1 85 ? -7.056 1.400 -4.714 1.00 94.88 85 THR A CA 1
ATOM 638 C C . THR A 1 85 ? -8.433 1.321 -5.362 1.00 94.88 85 THR A C 1
ATOM 640 O O . THR A 1 85 ? -9.417 1.598 -4.690 1.00 94.88 85 THR A O 1
ATOM 643 N N . ASP A 1 86 ? -8.559 0.872 -6.609 1.00 94.56 86 ASP A N 1
ATOM 644 C CA . ASP A 1 86 ? -9.867 0.647 -7.247 1.00 94.56 86 ASP A CA 1
ATOM 645 C C . ASP A 1 86 ? -10.607 -0.557 -6.654 1.00 94.56 86 ASP A C 1
ATOM 647 O O . ASP A 1 86 ? -11.836 -0.666 -6.699 1.00 94.56 86 ASP A O 1
ATOM 651 N N . SER A 1 87 ? -9.855 -1.475 -6.053 1.00 96.56 87 SER A N 1
ATOM 652 C CA . SER A 1 87 ? -10.390 -2.685 -5.452 1.00 96.56 87 SER A CA 1
ATOM 653 C C . SER A 1 87 ? -10.806 -2.519 -3.985 1.00 96.56 87 SER A C 1
ATOM 655 O O . SER A 1 87 ? -11.385 -3.440 -3.429 1.00 96.56 87 SER A O 1
ATOM 657 N N . THR A 1 88 ? -10.565 -1.393 -3.306 1.00 95.81 88 THR A N 1
ATOM 658 C CA . THR A 1 88 ? -10.995 -1.226 -1.901 1.00 95.81 88 THR A CA 1
ATOM 659 C C . THR A 1 88 ? -11.254 0.235 -1.519 1.00 95.81 88 THR A C 1
ATOM 661 O O . THR A 1 88 ? -10.803 1.159 -2.184 1.00 95.81 88 THR A O 1
ATOM 664 N N . ASP A 1 89 ? -11.938 0.455 -0.393 1.00 95.25 89 ASP A N 1
ATOM 665 C CA . ASP A 1 89 ? -12.068 1.781 0.245 1.00 95.25 89 ASP A CA 1
ATOM 666 C C . ASP A 1 89 ? -11.138 1.939 1.463 1.00 95.25 89 ASP A C 1
ATOM 668 O O . ASP A 1 89 ? -11.408 2.719 2.393 1.00 95.25 89 ASP A O 1
ATOM 672 N N . LEU A 1 90 ? -10.059 1.152 1.485 1.00 97.25 90 LEU A N 1
ATOM 673 C CA . LEU A 1 90 ? -9.027 1.213 2.510 1.00 97.25 90 LEU A CA 1
ATOM 674 C C . LEU A 1 90 ? -7.911 2.181 2.094 1.00 97.25 90 LEU A C 1
ATOM 676 O O . LEU A 1 90 ? -7.564 2.251 0.917 1.00 97.25 90 LEU A O 1
ATOM 680 N N . PRO A 1 91 ? -7.313 2.920 3.045 1.00 97.25 91 PRO A N 1
ATOM 681 C CA . PRO A 1 91 ? -6.098 3.667 2.765 1.00 97.25 91 PRO A CA 1
ATOM 682 C C . PRO A 1 91 ? -4.934 2.717 2.458 1.00 97.25 91 PRO A C 1
ATOM 684 O O . PRO A 1 91 ? -4.714 1.746 3.187 1.00 97.25 91 PRO A O 1
ATOM 687 N N . VAL A 1 92 ? -4.167 3.037 1.416 1.00 96.81 92 VAL A N 1
ATOM 688 C CA . VAL A 1 92 ? -2.943 2.326 1.031 1.00 96.81 92 VAL A CA 1
ATOM 689 C C . VAL A 1 92 ? -1.734 3.177 1.416 1.00 96.81 92 VAL A C 1
ATOM 691 O O . VAL A 1 92 ? -1.643 4.341 1.030 1.00 96.81 92 VAL A O 1
ATOM 694 N N . LEU A 1 93 ? -0.810 2.599 2.180 1.00 96.00 93 LEU A N 1
ATOM 695 C CA . LEU A 1 93 ? 0.513 3.158 2.436 1.00 96.00 93 LEU A CA 1
ATOM 696 C C . LEU A 1 93 ? 1.511 2.450 1.516 1.00 96.00 93 LEU A C 1
ATOM 698 O O . LEU A 1 93 ? 1.747 1.256 1.678 1.00 96.00 93 LEU A O 1
ATOM 702 N N . LEU A 1 94 ? 2.050 3.186 0.545 1.00 95.31 94 LEU A N 1
ATOM 703 C CA . LEU A 1 94 ? 3.007 2.677 -0.435 1.00 95.31 94 LEU A CA 1
ATOM 704 C C . LEU A 1 94 ? 4.444 2.825 0.059 1.00 95.31 94 LEU A C 1
ATOM 706 O O . LEU A 1 94 ? 4.847 3.898 0.510 1.00 95.31 94 LEU A O 1
ATOM 710 N N . ASP A 1 95 ? 5.210 1.753 -0.093 1.00 92.81 95 ASP A N 1
ATOM 711 C CA . ASP A 1 95 ? 6.662 1.766 -0.045 1.00 92.81 95 ASP A CA 1
ATOM 712 C C . ASP A 1 95 ? 7.233 2.572 -1.220 1.00 92.81 95 ASP A C 1
ATOM 714 O O . ASP A 1 95 ? 7.135 2.183 -2.383 1.00 92.81 95 ASP A O 1
ATOM 718 N N . GLY A 1 96 ? 7.763 3.754 -0.916 1.00 87.56 96 GLY A N 1
ATOM 719 C CA . GLY A 1 96 ? 8.291 4.682 -1.914 1.00 87.56 96 GLY A CA 1
ATOM 720 C C . GLY A 1 96 ? 9.776 4.495 -2.230 1.00 87.56 96 GLY A C 1
ATOM 721 O O . GLY A 1 96 ? 10.330 5.343 -2.937 1.00 87.56 96 GLY A O 1
ATOM 722 N N . ASP A 1 97 ? 10.431 3.462 -1.687 1.00 86.81 97 ASP A N 1
ATOM 723 C CA . ASP A 1 97 ? 11.887 3.288 -1.714 1.00 86.81 97 ASP A CA 1
ATOM 724 C C . ASP A 1 97 ? 12.616 4.601 -1.352 1.00 86.81 97 ASP A C 1
ATOM 726 O O . ASP A 1 97 ? 12.323 5.262 -0.354 1.00 86.81 97 ASP A O 1
ATOM 730 N N . THR A 1 98 ? 13.563 5.025 -2.188 1.00 79.81 98 THR A N 1
ATOM 731 C CA . THR A 1 98 ? 14.273 6.304 -2.086 1.00 79.81 98 THR A CA 1
ATOM 732 C C . THR A 1 98 ? 13.642 7.405 -2.943 1.00 79.81 98 THR A C 1
ATOM 734 O O . THR A 1 98 ? 14.218 8.486 -3.070 1.00 79.81 98 THR A O 1
ATOM 737 N N . GLY A 1 99 ? 12.473 7.155 -3.545 1.00 70.62 99 GLY A N 1
ATOM 738 C CA . GLY A 1 99 ? 11.786 8.101 -4.426 1.00 70.62 99 GLY A CA 1
ATOM 739 C C . GLY A 1 99 ? 12.031 7.916 -5.923 1.00 70.62 99 GLY A C 1
ATOM 740 O O . GLY A 1 99 ? 11.749 8.839 -6.690 1.00 70.62 99 GLY A O 1
ATOM 741 N N . TYR A 1 100 ? 12.567 6.763 -6.348 1.00 63.69 100 TYR A N 1
ATOM 742 C CA . TYR A 1 100 ? 12.744 6.378 -7.761 1.00 63.69 100 TYR A CA 1
ATOM 743 C C . TYR A 1 100 ? 13.453 7.444 -8.638 1.00 63.69 100 TYR A C 1
ATOM 745 O O . TYR A 1 100 ? 13.194 7.565 -9.840 1.00 63.69 100 TYR A O 1
ATOM 753 N N . GLY A 1 101 ? 14.357 8.243 -8.051 1.00 63.94 101 GLY A N 1
ATOM 754 C CA . GLY A 1 101 ? 15.133 9.283 -8.739 1.00 63.94 101 GLY A CA 1
ATOM 755 C C . GLY A 1 101 ? 15.122 10.644 -8.027 1.00 63.94 101 GLY A C 1
ATOM 756 O O . GLY A 1 101 ? 15.233 10.720 -6.809 1.00 63.94 101 GLY A O 1
ATOM 757 N N . ASN A 1 102 ? 15.034 11.740 -8.793 1.00 52.72 102 ASN A N 1
ATOM 758 C CA . ASN A 1 102 ? 15.076 13.113 -8.261 1.00 52.72 102 ASN A CA 1
ATOM 759 C C . ASN A 1 102 ? 13.718 13.597 -7.716 1.00 52.72 102 ASN A C 1
ATOM 761 O O . ASN A 1 102 ? 12.665 13.200 -8.214 1.00 52.72 102 ASN A O 1
ATOM 765 N N . PHE A 1 103 ? 13.763 14.564 -6.786 1.00 50.56 103 PHE A N 1
ATOM 766 C CA . PHE A 1 103 ? 12.626 15.183 -6.072 1.00 50.56 103 PHE A CA 1
ATOM 767 C C . PHE A 1 103 ? 11.382 15.499 -6.932 1.00 50.56 103 PHE A C 1
ATOM 769 O O . PHE A 1 103 ? 10.253 15.350 -6.466 1.00 50.56 103 PHE A O 1
ATOM 776 N N . ASN A 1 104 ? 11.559 15.881 -8.203 1.00 47.59 104 ASN A N 1
ATOM 777 C CA . ASN A 1 104 ? 10.438 16.159 -9.107 1.00 47.59 104 ASN A CA 1
ATOM 778 C C . ASN A 1 104 ? 9.545 14.935 -9.386 1.00 47.59 104 ASN A C 1
ATOM 780 O O . ASN A 1 104 ? 8.343 15.117 -9.559 1.00 47.59 104 ASN A O 1
ATOM 784 N N . ARG A 1 105 ? 10.076 13.701 -9.403 1.00 51.22 105 ARG A N 1
ATOM 785 C CA . ARG A 1 105 ? 9.247 12.495 -9.620 1.00 51.22 105 ARG A CA 1
ATOM 786 C C . ARG A 1 105 ? 8.311 12.218 -8.438 1.00 51.22 105 ARG A C 1
ATOM 788 O O . ARG A 1 105 ? 7.182 11.805 -8.663 1.00 51.22 105 ARG A O 1
ATOM 795 N N . LEU A 1 106 ? 8.755 12.523 -7.217 1.00 47.59 106 LEU A N 1
ATOM 796 C CA . LEU A 1 106 ? 7.980 12.395 -5.975 1.00 47.59 106 LEU A CA 1
ATOM 797 C C . LEU A 1 106 ? 6.897 13.478 -5.818 1.00 47.59 106 LEU A C 1
ATOM 799 O O . LEU A 1 106 ? 5.831 13.212 -5.277 1.00 47.59 106 LEU A O 1
ATOM 803 N N . CYS A 1 107 ? 7.162 14.713 -6.260 1.00 37.28 107 CYS A N 1
ATOM 804 C CA . CYS A 1 107 ? 6.237 15.840 -6.078 1.00 37.28 107 CYS A CA 1
ATOM 805 C C . CYS A 1 107 ? 5.119 15.875 -7.138 1.00 37.28 107 CYS A C 1
ATOM 807 O O . CYS A 1 107 ? 3.970 16.201 -6.829 1.00 37.28 107 CYS A O 1
ATOM 809 N N . CYS A 1 108 ? 5.424 15.513 -8.390 1.00 33.25 108 CYS A N 1
ATOM 810 C CA . CYS A 1 108 ? 4.467 15.607 -9.497 1.00 33.25 108 CYS A CA 1
ATOM 811 C C . CYS A 1 108 ? 3.308 14.593 -9.428 1.00 33.25 108 CYS A C 1
ATOM 813 O O . CYS A 1 108 ? 2.313 14.788 -10.124 1.00 33.25 108 CYS A O 1
ATOM 815 N N . THR A 1 109 ? 3.386 13.560 -8.584 1.00 47.16 109 THR A N 1
ATOM 816 C CA . THR A 1 109 ? 2.288 12.601 -8.351 1.00 47.16 109 THR A CA 1
ATOM 817 C C . THR A 1 109 ? 1.179 13.148 -7.446 1.00 47.16 109 THR A C 1
ATOM 819 O O . THR A 1 109 ? 0.074 12.623 -7.474 1.00 47.16 109 THR A O 1
ATOM 822 N N . ASN A 1 110 ? 1.425 14.233 -6.698 1.00 42.62 110 ASN A N 1
ATOM 823 C CA . ASN A 1 110 ? 0.419 14.887 -5.848 1.00 42.62 110 ASN A CA 1
ATOM 824 C C . ASN A 1 110 ? -0.334 16.031 -6.559 1.00 42.62 110 ASN A C 1
ATOM 826 O O . ASN A 1 110 ? -1.076 16.773 -5.914 1.00 42.62 110 ASN A O 1
ATOM 830 N N . HIS A 1 111 ? -0.142 16.218 -7.873 1.00 32.94 111 HIS A N 1
ATOM 831 C CA . HIS A 1 111 ? -0.827 17.268 -8.630 1.00 32.94 111 HIS A CA 1
ATOM 832 C C . HIS A 1 111 ? -1.995 16.691 -9.453 1.00 32.94 111 HIS A C 1
ATOM 834 O O . HIS A 1 111 ? -1.758 15.840 -10.317 1.00 32.94 111 HIS A O 1
ATOM 840 N N . PRO A 1 112 ? -3.246 17.160 -9.256 1.00 38.19 112 PRO A N 1
ATOM 841 C CA . PRO A 1 112 ? -4.433 16.667 -9.961 1.00 38.19 112 PRO A CA 1
ATOM 842 C C . PRO A 1 112 ? -4.458 17.156 -11.423 1.00 38.19 112 PRO A C 1
ATOM 844 O O . PRO A 1 112 ? -5.273 17.984 -11.834 1.00 38.19 112 PRO A O 1
ATOM 847 N N . GLY A 1 113 ? -3.528 16.659 -12.237 1.00 41.34 113 GLY A N 1
ATOM 848 C CA . GLY A 1 113 ? -3.354 17.079 -13.628 1.00 41.34 113 GLY A CA 1
ATOM 849 C C . GLY A 1 113 ? -2.417 16.221 -14.480 1.00 41.34 113 GLY A C 1
ATOM 850 O O . GLY A 1 113 ? -2.422 16.391 -15.696 1.00 41.34 113 GLY A O 1
ATOM 851 N N . HIS A 1 114 ? -1.661 15.286 -13.896 1.00 42.03 114 HIS A N 1
ATOM 852 C CA . HIS A 1 114 ? -0.659 14.501 -14.624 1.00 42.03 114 HIS A CA 1
ATOM 853 C C . HIS A 1 114 ? -0.947 12.993 -14.666 1.00 42.03 114 HIS A C 1
ATOM 855 O O . HIS A 1 114 ? -0.050 12.175 -14.523 1.00 42.03 114 HIS A O 1
ATOM 861 N N . THR A 1 115 ? -2.177 12.606 -15.013 1.00 37.31 115 THR A N 1
ATOM 862 C CA . THR A 1 115 ? -2.431 11.324 -15.701 1.00 37.31 115 THR A CA 1
ATOM 863 C C . THR A 1 115 ? -2.142 11.497 -17.195 1.00 37.31 115 THR A C 1
ATOM 865 O O . THR A 1 115 ? -3.015 11.387 -18.055 1.00 37.31 115 THR A O 1
ATOM 868 N N . GLY A 1 116 ? -0.910 11.886 -17.510 1.00 29.00 116 GLY A N 1
ATOM 869 C CA . GLY A 1 116 ? -0.391 11.901 -18.867 1.00 29.00 116 GLY A CA 1
ATOM 870 C C . GLY A 1 116 ? 0.562 10.732 -18.986 1.00 29.00 116 GLY A C 1
ATOM 871 O O . GLY A 1 116 ? 1.658 10.815 -18.453 1.00 29.00 116 GLY A O 1
ATOM 872 N N . ARG A 1 117 ? 0.117 9.660 -19.649 1.00 34.19 117 ARG A N 1
ATOM 873 C CA . ARG A 1 117 ? 0.904 8.505 -20.105 1.00 34.19 117 ARG A CA 1
ATOM 874 C C . ARG A 1 117 ? 2.363 8.912 -20.375 1.00 34.19 117 ARG A C 1
ATOM 876 O O . ARG A 1 117 ? 2.656 9.450 -21.443 1.00 34.19 117 ARG A O 1
ATOM 883 N N . LEU A 1 118 ? 3.255 8.703 -19.405 1.00 29.30 118 LEU A N 1
ATOM 884 C CA . LEU A 1 118 ? 4.674 9.002 -19.567 1.00 29.30 118 LEU A CA 1
ATOM 885 C C . LEU A 1 118 ? 5.251 7.914 -20.468 1.00 29.30 118 LEU A C 1
ATOM 887 O O . LEU A 1 118 ? 5.447 6.772 -20.064 1.00 29.30 118 LEU A O 1
ATOM 891 N N . LYS A 1 119 ? 5.433 8.262 -21.741 1.00 24.44 119 LYS A N 1
ATOM 892 C CA . LYS A 1 119 ? 6.326 7.531 -22.630 1.00 24.44 119 LYS A CA 1
ATOM 893 C C . LYS A 1 119 ? 7.756 7.984 -22.322 1.00 24.44 119 LYS A C 1
ATOM 895 O O . LYS A 1 119 ? 8.030 9.171 -22.477 1.00 24.44 119 LYS A O 1
ATOM 900 N N . ALA A 1 120 ? 8.598 6.989 -22.026 1.00 29.42 120 ALA A N 1
ATOM 901 C CA . ALA A 1 120 ? 10.053 7.016 -21.824 1.00 29.42 120 ALA A CA 1
ATOM 902 C C . ALA A 1 120 ? 10.559 7.588 -20.487 1.00 29.42 120 ALA A C 1
ATOM 904 O O . ALA A 1 120 ? 10.213 8.733 -20.128 1.00 29.42 120 ALA A O 1
#

Radius of gyration: 15.11 Å; Cα contacts (8 Å, |Δi|>4): 136; chains: 1; bounding box: 36×32×44 Å

InterPro domains:
  IPR015813 Pyruvate/Phosphoenolpyruvate kinase-like domain superfamily [SSF51621] (15-105)
  IPR040442 Pyruvate kinase-like domain superfamily [G3DSA:3.20.20.60] (6-109)

Sequence (120 aa):
MTLAIERNALQRRDEVLASKLRALISGPQTGFLMEAHNGLSARIVAEAGFKGIWASGLSISASLGVRDANEASWTQTLEVVEFMTDSTDLPVLLDGDTGYGNFNRLCCTNHPGHTGRLKA

Secondary structure (DSSP, 8-state):
-HHHHHHHHHHHHHHHHHHHHHHHHSSSS----EE-SSHHHHHHHHHTT-S-EEE-HHHHHHHTTS-TTT-S-HHHHHHHHHHHHHT-SS-EEE--TT-SSSHHHHHGGGSTT-------

Foldseek 3Di:
DVVVVVLVVVVVLLVVQVVLVVCQVPPPDNADADEDQALVSLLVCVVVPHQAHEDDLQVNQVVVVHHSPCPQPPVSSVVRVVRSVVNDSHRYDYDCDVPRDDPVSVPVVPDSPPPPPDDD